Protein AF-A0A2V9F865-F1 (afdb_monomer_lite)

Foldseek 3Di:
DDDDPPVVVVVVVVVVVVVVVVVVVVVVPDDPVVLLVVLLVVLQQVLLCCLQQLVLVLLPQQCCCCPVVVDQSLCSSVVSCVVNCCCVVPNVVVVCVVVVNDDPSSVVSSPVSNVNNNVVNNVVNVVDHSVVSVVVNVVVVVVVVVVVVVVVVVVVVVVVVVVVVVVD

Radius of gyration: 21.13 Å; chains: 1; bounding box: 68×48×45 Å

Structure (mmCIF, N/CA/C/O backbone):
data_AF-A0A2V9F865-F1
#
_entry.id   AF-A0A2V9F865-F1
#
loop_
_atom_site.group_PDB
_atom_site.id
_atom_site.type_symbol
_atom_site.label_atom_id
_atom_site.label_alt_id
_atom_site.label_comp_id
_atom_site.label_asym_id
_atom_site.label_entity_id
_atom_site.label_seq_id
_atom_site.pdbx_PDB_ins_code
_atom_site.Cartn_x
_atom_site.Cartn_y
_atom_site.Cartn_z
_atom_site.occupancy
_atom_site.B_iso_or_equiv
_atom_site.auth_seq_id
_atom_site.auth_comp_id
_atom_site.auth_asym_id
_atom_site.auth_atom_id
_atom_site.pdbx_PDB_model_num
ATOM 1 N N . MET A 1 1 ? -54.339 -7.532 3.077 1.00 45.28 1 MET A N 1
ATOM 2 C CA . MET A 1 1 ? -53.171 -7.985 2.286 1.00 45.28 1 MET A CA 1
ATOM 3 C C . MET A 1 1 ? -51.917 -7.226 2.731 1.00 45.28 1 MET A C 1
ATOM 5 O O . MET A 1 1 ? -51.532 -6.266 2.076 1.00 45.28 1 MET A O 1
ATOM 9 N N . ARG A 1 2 ? -51.322 -7.571 3.885 1.00 47.81 2 ARG A N 1
ATOM 10 C CA . ARG A 1 2 ? -50.071 -6.951 4.375 1.00 47.81 2 ARG A CA 1
ATOM 11 C C . ARG A 1 2 ? -49.399 -7.854 5.418 1.00 47.81 2 ARG A C 1
ATOM 13 O O . ARG A 1 2 ? -49.564 -7.614 6.604 1.00 47.81 2 ARG A O 1
ATOM 20 N N . ALA A 1 3 ? -48.726 -8.922 4.984 1.00 49.75 3 ALA A N 1
ATOM 21 C CA . ALA A 1 3 ? -47.996 -9.818 5.894 1.00 49.75 3 ALA A CA 1
ATOM 22 C C . ALA A 1 3 ? -46.897 -10.666 5.205 1.00 49.75 3 ALA A C 1
ATOM 24 O O . ALA A 1 3 ? -46.710 -11.818 5.570 1.00 49.75 3 ALA A O 1
ATOM 25 N N . GLU A 1 4 ? -46.172 -10.137 4.211 1.00 51.22 4 GLU A N 1
ATOM 26 C CA . GLU A 1 4 ? -45.074 -10.889 3.551 1.00 51.22 4 GLU A CA 1
ATOM 27 C C . GLU A 1 4 ? -43.713 -10.162 3.548 1.00 51.22 4 GLU A C 1
ATOM 29 O O . GLU A 1 4 ? -42.724 -10.703 3.069 1.00 51.22 4 GLU A O 1
ATOM 34 N N . GLY A 1 5 ? -43.619 -8.955 4.122 1.00 48.59 5 GLY A N 1
ATOM 35 C CA . GLY A 1 5 ? -42.371 -8.171 4.151 1.00 48.59 5 GLY A CA 1
ATOM 36 C C . GLY A 1 5 ? -41.481 -8.360 5.388 1.00 48.59 5 GLY A C 1
ATOM 37 O O . GLY A 1 5 ? -40.355 -7.877 5.390 1.00 48.59 5 GLY A O 1
ATOM 38 N N . ASP A 1 6 ? -41.968 -9.036 6.434 1.00 52.72 6 ASP A N 1
ATOM 39 C CA . ASP A 1 6 ? -41.365 -9.003 7.784 1.00 52.72 6 ASP A CA 1
ATOM 40 C C . ASP A 1 6 ? -40.441 -10.205 8.087 1.00 52.72 6 ASP A C 1
ATOM 42 O O . ASP A 1 6 ? -39.510 -10.139 8.885 1.00 52.72 6 ASP A O 1
ATOM 46 N N . ILE A 1 7 ? -40.618 -11.320 7.373 1.00 55.25 7 ILE A N 1
ATOM 47 C CA . ILE A 1 7 ? -39.865 -12.568 7.605 1.00 55.25 7 ILE A CA 1
ATOM 48 C C . ILE A 1 7 ? -38.426 -12.552 7.057 1.00 55.25 7 ILE A C 1
ATOM 50 O O . ILE A 1 7 ? -37.587 -13.338 7.501 1.00 55.25 7 ILE A O 1
ATOM 54 N N . ALA A 1 8 ? -38.114 -11.653 6.118 1.00 54.84 8 ALA A N 1
ATOM 55 C CA . ALA A 1 8 ? -36.779 -11.535 5.523 1.00 54.84 8 ALA A CA 1
ATOM 56 C C . ALA A 1 8 ? -35.817 -10.655 6.350 1.00 54.84 8 ALA A C 1
ATOM 58 O O . ALA A 1 8 ? -34.601 -10.849 6.275 1.00 54.84 8 ALA A O 1
ATOM 59 N N . GLY A 1 9 ? -36.346 -9.726 7.159 1.00 52.22 9 GLY A N 1
ATOM 60 C CA . GLY A 1 9 ? -35.553 -8.837 8.018 1.00 52.22 9 GLY A CA 1
ATOM 61 C C . GLY A 1 9 ? -34.871 -9.595 9.158 1.00 52.22 9 GLY A C 1
ATOM 62 O O . GLY A 1 9 ? -33.642 -9.611 9.253 1.00 52.22 9 GLY A O 1
ATOM 63 N N . GLY A 1 10 ? -35.652 -10.358 9.928 1.00 55.41 10 GLY A N 1
ATOM 64 C CA . GLY A 1 10 ? -35.154 -11.043 11.125 1.00 55.41 10 GLY A CA 1
ATOM 65 C C . GLY A 1 10 ? -34.138 -12.163 10.862 1.00 55.41 10 GLY A C 1
ATOM 66 O O . GLY A 1 10 ? -33.304 -12.461 11.712 1.00 55.41 10 GLY A O 1
ATOM 67 N N . ALA A 1 11 ? -34.148 -12.800 9.686 1.00 57.28 11 ALA A N 1
ATOM 68 C CA . ALA A 1 11 ? -33.151 -13.823 9.345 1.00 57.28 11 ALA A CA 1
ATOM 69 C C . ALA A 1 11 ? -31.771 -13.222 9.020 1.00 57.28 11 ALA A C 1
ATOM 71 O O . ALA A 1 11 ? -30.741 -13.848 9.284 1.00 57.28 11 ALA A O 1
ATOM 72 N N . ARG A 1 12 ? -31.752 -12.008 8.459 1.00 57.59 12 ARG A N 1
ATOM 73 C CA . ARG A 1 12 ? -30.530 -11.258 8.159 1.00 57.59 12 ARG A CA 1
ATOM 74 C C . ARG A 1 12 ? -29.941 -10.654 9.433 1.00 57.59 12 ARG A C 1
ATOM 76 O O . ARG A 1 12 ? -28.735 -10.752 9.632 1.00 57.59 12 ARG A O 1
ATOM 83 N N . GLU A 1 13 ? -30.796 -10.137 10.311 1.00 57.03 13 GLU A N 1
ATOM 84 C CA . GLU A 1 13 ? -30.415 -9.590 11.619 1.00 57.03 13 GLU A CA 1
ATOM 85 C C . GLU A 1 13 ? -29.822 -10.668 12.534 1.00 57.03 13 GLU A C 1
ATOM 87 O O . GLU A 1 13 ? -28.702 -10.502 13.009 1.00 57.03 13 GLU A O 1
ATOM 92 N N . ARG A 1 14 ? -30.462 -11.841 12.656 1.00 58.03 14 ARG A N 1
ATOM 93 C CA . ARG A 1 14 ? -29.928 -12.961 13.459 1.00 58.03 14 ARG A CA 1
ATOM 94 C C . ARG A 1 14 ? -28.580 -13.493 12.968 1.00 58.03 14 ARG A C 1
ATOM 96 O O . ARG A 1 14 ? -27.764 -13.944 13.767 1.00 58.03 14 ARG A O 1
ATOM 103 N N . LYS A 1 15 ? -28.330 -13.476 11.651 1.00 52.56 15 LYS A N 1
ATOM 104 C CA . LYS A 1 15 ? -27.023 -13.869 11.099 1.00 52.56 15 LYS A CA 1
ATOM 105 C C . LYS A 1 15 ? -25.943 -12.861 11.486 1.00 52.56 15 LYS A C 1
ATOM 107 O O . LYS A 1 15 ? -24.868 -13.285 11.891 1.00 52.56 15 LYS A O 1
ATOM 112 N N . ILE A 1 16 ? -26.231 -11.563 11.369 1.00 58.75 16 ILE A N 1
ATOM 113 C CA . ILE A 1 16 ? -25.310 -10.480 11.751 1.00 58.75 16 ILE A CA 1
ATOM 114 C C . ILE A 1 16 ? -24.976 -10.576 13.243 1.00 58.75 16 ILE A C 1
ATOM 116 O O . ILE A 1 16 ? -23.805 -10.562 13.604 1.00 58.75 16 ILE A O 1
ATOM 120 N N . GLU A 1 17 ? -25.982 -10.800 14.082 1.00 60.06 17 GLU A N 1
ATOM 121 C CA . GLU A 1 17 ? -25.835 -10.946 15.532 1.00 60.06 17 GLU A CA 1
ATOM 122 C C . GLU A 1 17 ? -24.968 -12.161 15.916 1.00 60.06 17 GLU A C 1
ATOM 124 O O . GLU A 1 17 ? -24.077 -12.066 16.763 1.00 60.06 17 GLU A O 1
ATOM 129 N N . TRP A 1 18 ? -25.156 -13.299 15.236 1.00 52.44 18 TRP A N 1
ATOM 130 C CA . TRP A 1 18 ? -24.329 -14.496 15.427 1.00 52.44 18 TRP A CA 1
ATOM 131 C C . TRP A 1 18 ? -22.873 -14.295 14.992 1.00 52.44 18 TRP A C 1
ATOM 133 O O . TRP A 1 18 ? -21.961 -14.853 15.600 1.00 52.44 18 TRP A O 1
ATOM 143 N N . PHE A 1 19 ? -22.629 -13.508 13.940 1.00 56.38 19 PHE A N 1
ATOM 144 C CA . PHE A 1 19 ? -21.270 -13.168 13.528 1.00 56.38 19 PHE A CA 1
ATOM 145 C C . PHE A 1 19 ? -20.613 -12.253 14.562 1.00 56.38 19 PHE A C 1
ATOM 147 O O . PHE A 1 19 ? -19.565 -12.615 15.088 1.00 56.38 19 PHE A O 1
ATOM 154 N N . GLU A 1 20 ? -21.241 -11.127 14.899 1.00 58.62 20 GLU A N 1
ATOM 155 C CA . GLU A 1 20 ? -20.748 -10.153 15.885 1.00 58.62 20 GLU A CA 1
ATOM 156 C C . GLU A 1 20 ? -20.364 -10.821 17.216 1.00 58.62 20 GLU A C 1
ATOM 158 O O . GLU A 1 20 ? -19.241 -10.662 17.696 1.00 58.62 20 GLU A O 1
ATOM 163 N N . THR A 1 21 ? -21.253 -11.653 17.765 1.00 59.88 21 THR A N 1
ATOM 164 C CA . THR A 1 21 ? -21.031 -12.361 19.040 1.00 59.88 21 THR A CA 1
ATOM 165 C C . THR A 1 21 ? -19.868 -13.350 18.967 1.00 59.88 21 THR A C 1
ATOM 167 O O . THR A 1 21 ? -18.986 -13.344 19.826 1.00 59.88 21 THR A O 1
ATOM 170 N N . LYS A 1 22 ? -19.794 -14.153 17.901 1.00 54.72 22 LYS A N 1
ATOM 171 C CA . LYS A 1 22 ? -18.743 -15.165 17.737 1.00 54.72 22 LYS A CA 1
ATOM 172 C C . LYS A 1 22 ? -17.376 -14.562 17.401 1.00 54.72 22 LYS A C 1
ATOM 174 O O . LYS A 1 22 ? -16.346 -15.160 17.724 1.00 54.72 22 LYS A O 1
ATOM 179 N N . TYR A 1 23 ? -17.351 -13.397 16.7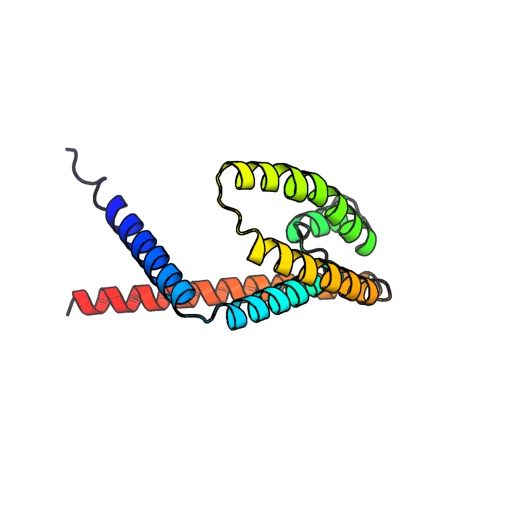48 1.00 55.66 23 TYR A N 1
ATOM 180 C CA . TYR A 1 23 ? -16.135 -12.607 16.570 1.00 55.66 23 TYR A CA 1
ATOM 181 C C . TYR A 1 23 ? -15.688 -12.046 17.921 1.00 55.66 23 TYR A C 1
ATOM 183 O O . TYR A 1 23 ? -14.563 -12.332 18.329 1.00 55.66 23 TYR A O 1
ATOM 191 N N . ALA A 1 24 ? -16.562 -11.343 18.646 1.00 55.12 24 ALA A N 1
ATOM 192 C CA . ALA A 1 24 ? -16.256 -10.732 19.941 1.00 55.12 24 ALA A CA 1
ATOM 193 C C . ALA A 1 24 ? -15.705 -11.737 20.972 1.00 55.12 24 ALA A C 1
ATOM 195 O O . ALA A 1 24 ? -14.704 -11.453 21.630 1.00 55.12 24 ALA A O 1
ATOM 196 N N . GLU A 1 25 ? -16.272 -12.946 21.051 1.00 57.44 25 GLU A N 1
ATOM 197 C CA . GLU A 1 25 ? -15.772 -14.015 21.932 1.00 57.44 25 GLU A CA 1
ATOM 198 C C . GLU A 1 25 ? -14.353 -14.477 21.561 1.00 57.44 25 GLU A C 1
ATOM 200 O O . GLU A 1 25 ? -13.510 -14.688 22.433 1.00 57.44 25 GLU A O 1
ATOM 205 N N . ARG A 1 26 ? -14.043 -14.579 20.264 1.00 57.59 26 ARG A N 1
ATOM 206 C CA . ARG A 1 26 ? -12.700 -14.929 19.769 1.00 57.59 26 ARG A CA 1
ATOM 207 C C . ARG A 1 26 ? -11.678 -13.826 20.037 1.00 57.59 26 ARG A C 1
ATOM 209 O O . ARG A 1 26 ? -10.515 -14.144 20.285 1.00 57.59 26 ARG A O 1
ATOM 216 N N . TYR A 1 27 ? -12.102 -12.558 20.010 1.00 54.44 27 TYR A N 1
ATOM 217 C CA . TYR A 1 27 ? -11.246 -11.435 20.395 1.00 54.44 27 TYR A CA 1
ATOM 218 C C . TYR A 1 27 ? -10.982 -11.413 21.909 1.00 54.44 27 TYR A C 1
ATOM 220 O O . TYR A 1 27 ? -9.860 -11.142 22.325 1.00 54.44 27 TYR A O 1
ATOM 228 N N . ALA A 1 28 ? -11.977 -11.773 22.724 1.00 53.97 28 ALA A N 1
ATOM 229 C CA . ALA A 1 28 ? -11.858 -11.831 24.181 1.00 53.97 28 ALA A CA 1
ATOM 230 C C . ALA A 1 28 ? -10.990 -13.000 24.692 1.00 53.97 28 ALA A C 1
ATOM 232 O O . ALA A 1 28 ? -10.446 -12.930 25.793 1.00 53.97 28 ALA A O 1
ATOM 233 N N . GLN A 1 29 ? -10.851 -14.075 23.908 1.00 57.03 29 GLN A N 1
ATOM 234 C CA . GLN A 1 29 ? -10.146 -15.296 24.315 1.00 57.03 29 GLN A CA 1
ATOM 235 C C . GLN A 1 29 ? -8.656 -15.330 23.913 1.00 57.03 29 GLN A C 1
ATOM 237 O O . GLN A 1 29 ? -7.918 -16.216 24.348 1.00 57.03 29 GLN A O 1
ATOM 242 N N . ALA A 1 30 ? -8.186 -14.384 23.093 1.00 56.09 30 ALA A N 1
ATOM 243 C CA . ALA A 1 30 ? -6.777 -14.274 22.723 1.00 56.09 30 ALA A CA 1
ATOM 244 C C . ALA A 1 30 ? -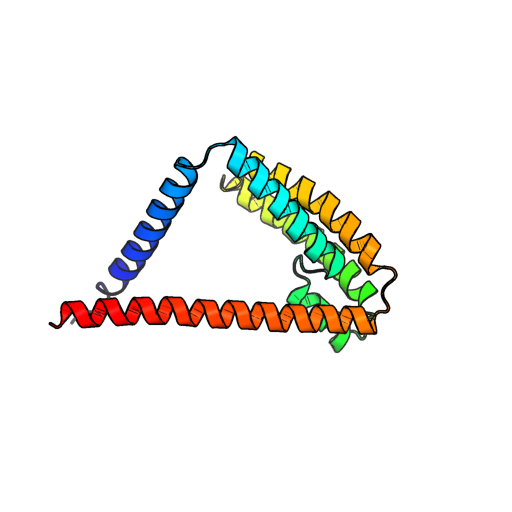6.009 -13.439 23.756 1.00 56.09 30 ALA A C 1
ATOM 246 O O . ALA A 1 30 ? -6.455 -12.370 24.166 1.00 56.09 30 ALA A O 1
ATOM 247 N N . SER A 1 31 ? -4.822 -13.897 24.167 1.00 54.56 31 SER A N 1
ATOM 248 C CA . SER A 1 31 ? -3.999 -13.106 25.082 1.00 54.56 31 SER A CA 1
ATOM 249 C C . SER A 1 31 ? -3.604 -11.769 24.420 1.00 54.56 31 SER A C 1
ATOM 251 O O . SER A 1 31 ? -3.256 -11.761 23.230 1.00 54.56 31 SER A O 1
ATOM 253 N N . PRO A 1 32 ? -3.619 -10.638 25.154 1.00 64.38 32 PRO A N 1
ATOM 254 C CA . PRO A 1 32 ? -3.354 -9.313 24.583 1.00 64.38 32 PRO A CA 1
ATOM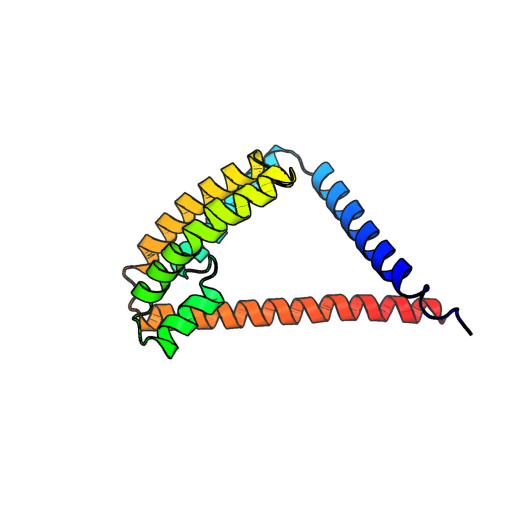 255 C C . PRO A 1 32 ? -1.988 -9.233 23.876 1.00 64.38 32 PRO A C 1
ATOM 257 O O . PRO A 1 32 ? -1.836 -8.529 22.878 1.00 64.38 32 PRO A O 1
ATOM 260 N N . VAL A 1 33 ? -1.003 -10.023 24.316 1.00 69.31 33 VAL A N 1
ATOM 261 C CA . VAL A 1 33 ? 0.324 -10.126 23.685 1.00 69.31 33 VAL A CA 1
ATOM 262 C C . VAL A 1 33 ? 0.313 -10.883 22.352 1.00 69.31 33 VAL A C 1
ATOM 264 O O . VAL A 1 33 ? 0.970 -10.446 21.409 1.00 69.31 33 VAL A O 1
ATOM 267 N N . THR A 1 34 ? -0.453 -11.971 22.216 1.00 74.00 34 THR A N 1
ATOM 268 C CA . THR A 1 34 ? -0.547 -12.708 20.940 1.00 74.00 34 THR A CA 1
ATOM 269 C C . THR A 1 34 ? -1.202 -11.855 19.854 1.00 74.00 34 THR A C 1
ATOM 271 O O . THR A 1 34 ? -0.726 -11.828 18.721 1.00 74.00 34 THR A O 1
ATOM 274 N N . MET A 1 35 ? -2.251 -11.105 20.199 1.00 72.50 35 MET A N 1
ATOM 275 C CA . MET A 1 35 ? -2.910 -10.190 19.261 1.00 72.50 35 MET A CA 1
ATOM 276 C C . MET A 1 35 ? -1.990 -9.071 18.791 1.00 72.50 35 MET A C 1
ATOM 278 O O . MET A 1 35 ? -1.917 -8.799 17.597 1.00 72.50 35 MET A O 1
ATOM 282 N N . THR A 1 36 ? -1.247 -8.473 19.721 1.00 77.81 36 THR A N 1
ATOM 283 C CA . THR A 1 36 ? -0.276 -7.411 19.435 1.00 77.81 36 THR A CA 1
ATOM 284 C C . THR A 1 36 ? 0.750 -7.871 18.392 1.00 77.81 36 THR A C 1
ATOM 286 O O . THR A 1 36 ? 0.978 -7.185 17.395 1.00 77.81 36 THR A O 1
ATOM 289 N N . PHE A 1 37 ? 1.310 -9.075 18.565 1.00 81.50 37 PHE A N 1
ATOM 290 C CA . PHE A 1 37 ? 2.251 -9.663 17.607 1.00 81.50 37 PHE A CA 1
ATOM 291 C C . PHE A 1 37 ? 1.621 -9.947 16.239 1.00 81.50 37 PHE A C 1
ATOM 293 O O . PHE A 1 37 ? 2.236 -9.659 15.213 1.00 81.50 37 PHE A O 1
ATOM 300 N N . ILE A 1 38 ? 0.398 -10.484 16.204 1.00 81.50 38 ILE A N 1
ATOM 301 C CA . ILE A 1 38 ? -0.308 -10.775 14.947 1.00 81.50 38 ILE A CA 1
ATOM 302 C C . ILE A 1 38 ? -0.600 -9.485 14.179 1.00 81.50 38 ILE A C 1
ATOM 304 O O . ILE A 1 38 ? -0.343 -9.430 12.981 1.00 81.50 38 ILE A O 1
ATOM 308 N N . ILE A 1 39 ? -1.095 -8.445 14.853 1.00 81.62 39 ILE A N 1
ATOM 309 C CA . ILE A 1 39 ? -1.420 -7.151 14.235 1.00 81.62 39 ILE A CA 1
ATOM 310 C C . ILE A 1 39 ? -0.159 -6.495 13.672 1.00 81.62 39 ILE A C 1
ATOM 312 O O . ILE A 1 39 ? -0.182 -5.971 12.561 1.00 81.62 39 ILE A O 1
ATOM 316 N N . LEU A 1 40 ? 0.957 -6.570 14.398 1.00 83.00 40 LEU A N 1
ATOM 317 C CA . LEU A 1 40 ? 2.229 -6.017 13.948 1.00 83.00 40 LEU A CA 1
ATOM 318 C C . LEU A 1 40 ? 2.791 -6.767 12.732 1.00 83.00 40 LEU A C 1
ATOM 320 O O . LEU A 1 40 ? 3.186 -6.134 11.754 1.00 83.00 40 LEU A O 1
ATOM 324 N N . LEU A 1 41 ? 2.788 -8.104 12.755 1.00 82.88 41 LEU A N 1
ATOM 325 C CA . LEU A 1 41 ? 3.222 -8.919 11.614 1.00 82.88 41 LEU A CA 1
ATOM 326 C C . LEU A 1 41 ? 2.313 -8.735 10.397 1.00 82.88 41 LEU A C 1
ATOM 328 O O . LEU A 1 41 ? 2.796 -8.676 9.267 1.00 82.88 41 LEU A O 1
ATOM 332 N N . LEU A 1 42 ? 1.006 -8.612 10.623 1.00 84.25 42 LEU A N 1
ATOM 333 C CA . LEU A 1 42 ? 0.035 -8.334 9.575 1.00 84.25 42 LEU A CA 1
ATOM 334 C C . LEU A 1 42 ? 0.276 -6.948 8.973 1.00 84.25 42 LEU A C 1
ATOM 336 O O . LEU A 1 42 ? 0.373 -6.838 7.756 1.00 84.25 42 LEU A O 1
ATOM 340 N N . GLY A 1 43 ? 0.453 -5.918 9.805 1.00 78.81 43 GLY A N 1
ATOM 341 C CA . GLY A 1 43 ? 0.802 -4.568 9.365 1.00 78.81 43 GLY A CA 1
ATOM 342 C C . GLY A 1 43 ? 2.090 -4.551 8.550 1.00 78.81 43 GLY A C 1
ATOM 343 O O . GLY A 1 43 ? 2.120 -3.960 7.476 1.00 78.81 43 GLY A O 1
ATOM 344 N N . LEU A 1 44 ? 3.123 -5.274 8.991 1.00 83.81 44 LEU A N 1
ATOM 345 C CA . LEU A 1 44 ? 4.374 -5.428 8.249 1.00 83.81 44 LEU A CA 1
ATOM 346 C C . LEU A 1 44 ? 4.155 -6.086 6.882 1.00 83.81 44 LEU A C 1
ATOM 348 O O . LEU A 1 44 ? 4.556 -5.528 5.863 1.00 83.81 44 LEU A O 1
ATOM 352 N N . GLY A 1 45 ? 3.501 -7.249 6.839 1.00 81.06 45 GLY A N 1
ATOM 353 C CA . GLY A 1 45 ? 3.265 -7.984 5.595 1.00 81.06 45 GLY A CA 1
ATOM 354 C C . GLY A 1 45 ? 2.394 -7.205 4.611 1.00 81.06 45 GLY A C 1
ATOM 355 O O . GLY A 1 45 ? 2.732 -7.090 3.432 1.00 81.06 45 GLY A O 1
ATOM 356 N N . VAL A 1 46 ? 1.308 -6.606 5.103 1.00 81.06 46 VAL A N 1
ATOM 357 C CA . VAL A 1 46 ? 0.433 -5.732 4.312 1.00 81.06 46 VAL A CA 1
ATOM 358 C C . VAL A 1 46 ? 1.196 -4.498 3.846 1.00 81.06 46 VAL A C 1
ATOM 360 O O . VAL A 1 46 ? 1.082 -4.135 2.682 1.00 81.06 46 VAL A O 1
ATOM 363 N N . GLY A 1 47 ? 2.024 -3.894 4.699 1.00 77.06 47 GLY A N 1
ATOM 364 C CA . GLY A 1 47 ? 2.901 -2.784 4.343 1.00 77.06 47 GLY A CA 1
ATOM 365 C C . GLY A 1 47 ? 3.825 -3.132 3.191 1.00 77.06 47 GLY A C 1
ATOM 366 O O . GLY A 1 47 ? 3.828 -2.417 2.195 1.00 77.06 47 GLY A O 1
ATOM 367 N N . VAL A 1 48 ? 4.547 -4.253 3.277 1.00 82.50 48 VAL A N 1
ATOM 368 C CA . VAL A 1 48 ? 5.436 -4.720 2.200 1.00 82.50 48 VAL A CA 1
ATOM 369 C C . VAL A 1 48 ? 4.670 -4.874 0.895 1.00 82.50 48 VAL A C 1
ATOM 371 O O . VAL A 1 48 ? 5.109 -4.359 -0.129 1.00 82.50 48 VAL A O 1
ATOM 374 N N . LEU A 1 49 ? 3.502 -5.518 0.928 1.00 80.25 49 LEU A N 1
ATOM 375 C CA . LEU A 1 49 ? 2.666 -5.681 -0.260 1.00 80.25 49 LEU A CA 1
ATOM 376 C C . LEU A 1 49 ? 2.175 -4.335 -0.803 1.00 80.25 49 LEU A C 1
ATOM 378 O O . LEU A 1 49 ? 2.225 -4.110 -2.007 1.00 80.25 49 LEU A O 1
ATOM 382 N N . VAL A 1 50 ? 1.739 -3.416 0.058 1.00 79.81 50 VAL A N 1
ATOM 383 C CA . VAL A 1 50 ? 1.268 -2.085 -0.345 1.00 79.81 50 VAL A CA 1
ATOM 384 C C . VAL A 1 50 ? 2.403 -1.234 -0.912 1.00 79.81 50 VAL A C 1
ATOM 386 O O . VAL A 1 50 ? 2.175 -0.547 -1.901 1.00 79.81 50 VAL A O 1
ATOM 389 N N . GLY A 1 51 ? 3.612 -1.297 -0.354 1.00 75.69 51 GLY A N 1
ATOM 390 C CA . GLY A 1 51 ? 4.784 -0.587 -0.873 1.00 75.69 51 GLY A CA 1
ATOM 391 C C . GLY A 1 51 ? 5.327 -1.184 -2.171 1.00 75.69 51 GLY A C 1
ATOM 392 O O . GLY A 1 51 ? 5.735 -0.442 -3.056 1.00 75.69 51 GLY A O 1
ATOM 393 N N . LEU A 1 52 ? 5.285 -2.513 -2.309 1.00 76.81 52 LEU A N 1
ATOM 394 C CA . LEU A 1 52 ? 5.724 -3.223 -3.513 1.00 76.81 52 LEU A CA 1
ATOM 395 C C . LEU A 1 52 ? 4.739 -3.057 -4.680 1.00 76.81 52 LEU A C 1
ATOM 397 O O . LEU A 1 52 ? 5.143 -2.979 -5.836 1.00 76.81 52 LEU A O 1
ATOM 401 N N . LEU A 1 53 ? 3.437 -3.042 -4.385 1.00 77.38 53 LEU A N 1
ATOM 402 C CA . LEU A 1 53 ? 2.376 -3.139 -5.392 1.00 77.38 53 LEU A CA 1
ATOM 403 C C . LEU A 1 53 ? 1.514 -1.869 -5.517 1.00 77.38 53 LEU A C 1
ATOM 405 O O . LEU A 1 53 ? 0.781 -1.741 -6.496 1.00 77.38 53 LEU A O 1
ATOM 409 N N . GLY A 1 54 ? 1.579 -0.929 -4.569 1.00 69.12 54 GLY A N 1
ATOM 410 C CA . GLY A 1 54 ? 0.783 0.311 -4.562 1.00 69.12 54 GLY A CA 1
ATOM 411 C C . GLY A 1 54 ? -0.684 0.129 -4.136 1.00 69.12 54 GLY A C 1
ATOM 412 O O . GLY A 1 54 ? -1.560 0.877 -4.561 1.00 69.12 54 GLY A O 1
ATOM 413 N N . ILE A 1 55 ? -0.997 -0.886 -3.323 1.00 68.62 55 ILE A N 1
ATOM 414 C CA . ILE A 1 55 ? -2.374 -1.388 -3.100 1.00 68.62 55 ILE A CA 1
ATOM 415 C C . ILE A 1 55 ? -3.266 -0.504 -2.205 1.00 68.62 55 ILE A C 1
ATOM 417 O O . ILE A 1 55 ? -4.453 -0.791 -2.099 1.00 68.62 55 ILE A O 1
ATOM 421 N N . GLY A 1 56 ? -2.786 0.608 -1.634 1.00 61.28 56 GLY A N 1
ATOM 422 C CA . GLY A 1 56 ? -3.525 1.472 -0.679 1.00 61.28 56 GLY A CA 1
ATOM 423 C C . GLY A 1 56 ? -4.818 2.162 -1.181 1.00 61.28 56 GLY A C 1
ATOM 424 O O . GLY A 1 56 ? -5.270 3.128 -0.580 1.00 61.28 56 GLY A O 1
ATOM 425 N N . GLY A 1 57 ? -5.391 1.688 -2.289 1.00 58.47 57 GLY A N 1
ATOM 426 C CA . GLY A 1 57 ? -6.479 2.223 -3.115 1.00 58.47 57 GLY A CA 1
ATOM 427 C C . GLY A 1 57 ? -6.109 2.190 -4.609 1.00 58.47 57 GLY A C 1
ATOM 428 O O . GLY A 1 57 ? -6.958 2.352 -5.485 1.00 58.47 57 GLY A O 1
ATOM 429 N N . GLY A 1 58 ? -4.838 1.900 -4.913 1.00 67.06 58 GLY A N 1
ATOM 430 C CA . GLY A 1 58 ? -4.294 1.798 -6.263 1.00 67.06 58 GLY A CA 1
ATOM 431 C C . GLY A 1 58 ? -4.748 0.575 -7.060 1.00 67.06 58 GLY A C 1
ATOM 432 O O . GLY A 1 58 ? -4.520 0.540 -8.260 1.00 67.06 58 GLY A O 1
ATOM 433 N N . VAL A 1 59 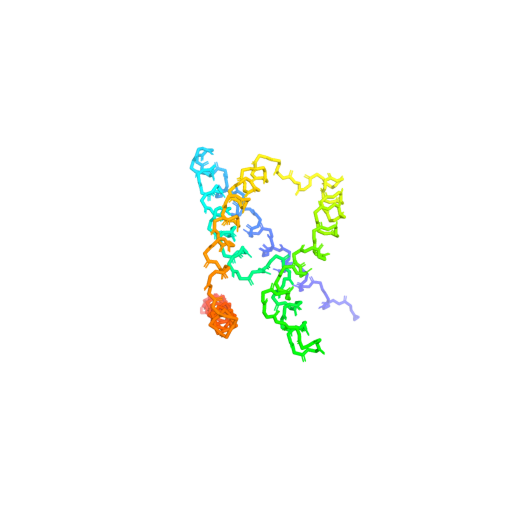? -5.446 -0.399 -6.462 1.00 72.88 59 VAL A N 1
ATOM 434 C CA . VAL A 1 59 ? -5.991 -1.560 -7.202 1.00 72.88 59 VAL A CA 1
ATOM 435 C C . VAL A 1 59 ? -6.837 -1.129 -8.402 1.00 72.88 59 VAL A C 1
ATOM 437 O O . VAL A 1 59 ? -6.783 -1.765 -9.448 1.00 72.88 59 VAL A O 1
ATOM 440 N N . VAL A 1 60 ? -7.568 -0.021 -8.263 1.00 78.00 60 VAL A N 1
ATOM 441 C CA . VAL A 1 60 ? -8.346 0.584 -9.353 1.00 78.00 60 VAL A CA 1
ATOM 442 C C . VAL A 1 60 ? -7.589 1.755 -9.985 1.00 78.00 60 VAL A C 1
ATOM 444 O O . VAL A 1 60 ? -7.554 1.878 -11.209 1.00 78.00 60 VAL A O 1
ATOM 447 N N . LEU A 1 61 ? -6.946 2.596 -9.166 1.00 81.50 61 LEU A N 1
ATOM 448 C CA . LEU A 1 61 ? -6.293 3.821 -9.634 1.00 81.50 61 LEU A CA 1
ATOM 449 C C . LEU A 1 61 ? -5.059 3.558 -10.514 1.00 81.50 61 LEU A C 1
ATOM 451 O O . LEU A 1 61 ? -4.854 4.261 -11.496 1.00 81.50 61 LEU A O 1
ATOM 455 N N . VAL A 1 62 ? -4.247 2.551 -10.181 1.00 83.75 62 VAL A N 1
ATOM 456 C CA . VAL A 1 62 ? -3.005 2.227 -10.901 1.00 83.75 62 VAL A CA 1
ATOM 457 C C . VAL A 1 62 ? -3.311 1.693 -12.301 1.00 83.75 62 VAL A C 1
ATOM 459 O O . VAL A 1 62 ? -2.787 2.277 -13.247 1.00 83.75 62 VAL A O 1
ATOM 462 N N . PRO A 1 63 ? -4.196 0.689 -12.505 1.00 79.25 63 PRO A N 1
ATOM 463 C CA . PRO A 1 63 ? -4.628 0.322 -13.852 1.00 79.25 63 PRO A CA 1
ATOM 464 C C . PRO A 1 63 ? -5.213 1.503 -14.619 1.00 79.25 63 PRO A C 1
ATOM 466 O O . PRO A 1 63 ? -4.875 1.693 -15.781 1.00 79.25 63 PRO A O 1
ATOM 469 N N . ALA A 1 64 ? -6.056 2.319 -13.978 1.00 84.19 64 ALA A N 1
ATOM 470 C CA . ALA A 1 64 ? -6.642 3.482 -14.631 1.00 84.19 64 ALA A CA 1
ATOM 471 C C . ALA A 1 64 ? -5.556 4.456 -15.114 1.00 84.19 64 ALA A C 1
ATOM 473 O O . ALA A 1 64 ? -5.594 4.887 -16.258 1.00 84.19 64 ALA A O 1
ATOM 474 N N . MET A 1 65 ? -4.542 4.755 -14.304 1.00 83.69 65 MET A N 1
ATOM 475 C CA . MET A 1 65 ? -3.445 5.639 -14.707 1.00 83.69 65 MET A CA 1
ATOM 476 C C . MET A 1 65 ? -2.538 5.035 -15.781 1.00 83.69 65 MET A C 1
ATOM 478 O O . MET A 1 65 ? -2.128 5.732 -16.707 1.00 83.69 65 MET A O 1
ATOM 482 N N . VAL A 1 66 ? -2.257 3.739 -15.705 1.00 83.81 66 VAL A N 1
ATOM 483 C CA . VAL A 1 66 ? -1.415 3.068 -16.701 1.00 83.81 66 VAL A CA 1
ATOM 484 C C . VAL A 1 66 ? -2.137 2.954 -18.045 1.00 83.81 66 VAL A C 1
ATOM 486 O O . VAL A 1 66 ? -1.547 3.248 -19.078 1.00 83.81 66 VAL A O 1
ATOM 489 N N . TYR A 1 67 ? -3.418 2.578 -18.052 1.00 81.19 67 TYR A N 1
ATOM 490 C CA . TYR A 1 67 ? -4.165 2.340 -19.292 1.00 81.19 67 TYR A CA 1
ATOM 491 C C . TYR A 1 67 ? -4.851 3.586 -19.858 1.00 81.19 67 TYR A C 1
ATOM 493 O O . TYR A 1 67 ? -4.910 3.733 -21.073 1.00 81.19 67 TYR A O 1
ATOM 501 N N . LEU A 1 68 ? -5.377 4.482 -19.016 1.00 83.25 68 LEU A N 1
ATOM 502 C CA . LEU A 1 68 ? -6.061 5.695 -19.484 1.00 83.25 68 LEU A CA 1
ATOM 503 C C . LEU A 1 68 ? -5.089 6.867 -19.645 1.00 83.25 68 LEU A C 1
ATOM 505 O O . LEU A 1 68 ? -5.208 7.627 -20.602 1.00 83.25 68 LEU A O 1
ATOM 509 N N . LEU A 1 69 ? -4.126 7.021 -18.727 1.00 82.69 69 LEU A N 1
ATOM 510 C CA . LEU A 1 69 ? -3.176 8.141 -18.736 1.00 82.69 69 LEU A CA 1
ATOM 511 C C . LEU A 1 69 ? -1.808 7.766 -19.339 1.00 82.69 69 LEU A C 1
ATOM 513 O O . LEU A 1 69 ? -0.942 8.633 -19.429 1.00 82.69 69 LEU A O 1
ATOM 517 N N . HIS A 1 70 ? -1.611 6.513 -19.775 1.00 81.88 70 HIS A N 1
ATOM 518 C CA . HIS A 1 70 ? -0.353 6.009 -20.355 1.00 81.88 70 HIS A CA 1
ATOM 519 C C . HIS A 1 70 ? 0.881 6.272 -19.471 1.00 81.88 70 HIS A C 1
ATOM 521 O O . HIS A 1 70 ? 1.990 6.478 -19.964 1.00 81.88 70 HIS A O 1
ATOM 527 N N . MET A 1 71 ? 0.686 6.288 -18.150 1.00 78.25 71 MET A N 1
ATOM 528 C CA . MET A 1 71 ? 1.764 6.500 -17.187 1.00 78.25 71 MET A CA 1
ATOM 529 C C . MET A 1 71 ? 2.603 5.233 -17.012 1.00 78.25 71 MET A C 1
ATOM 531 O O . MET A 1 71 ? 2.084 4.117 -17.059 1.00 78.25 71 MET A O 1
ATOM 535 N N . ASP A 1 72 ? 3.895 5.410 -16.731 1.00 84.38 72 ASP A N 1
ATOM 536 C CA . ASP A 1 72 ? 4.741 4.307 -16.279 1.00 84.38 72 ASP A CA 1
ATOM 537 C C . ASP A 1 72 ? 4.216 3.719 -14.956 1.00 84.38 72 ASP A C 1
ATOM 539 O O . ASP A 1 72 ? 3.713 4.447 -14.094 1.00 84.38 72 ASP A O 1
ATOM 543 N N . GLN A 1 73 ? 4.361 2.402 -14.785 1.00 80.25 73 GLN A N 1
ATOM 544 C CA . GLN A 1 73 ? 3.868 1.660 -13.620 1.00 80.25 73 GLN A CA 1
ATOM 545 C C . GLN A 1 73 ? 4.367 2.251 -12.291 1.00 80.25 73 GLN A C 1
ATOM 547 O O . GLN A 1 73 ? 3.579 2.386 -11.353 1.00 80.25 73 GLN A O 1
ATOM 552 N N . HIS A 1 74 ? 5.644 2.639 -12.205 1.00 82.00 74 HIS A N 1
ATOM 553 C CA . HIS A 1 74 ? 6.210 3.212 -10.980 1.00 82.00 74 HIS A CA 1
ATOM 554 C C . HIS A 1 74 ? 5.595 4.574 -10.668 1.00 82.00 74 HIS A C 1
ATOM 556 O O . HIS A 1 74 ? 5.249 4.871 -9.521 1.00 82.00 74 HIS A O 1
ATOM 562 N N . LEU A 1 75 ? 5.417 5.395 -11.705 1.00 84.00 75 LEU A N 1
ATOM 563 C CA . LEU A 1 75 ? 4.846 6.728 -11.570 1.00 84.00 75 LEU A CA 1
ATOM 564 C C . LEU A 1 75 ? 3.366 6.657 -11.177 1.00 84.00 75 LEU A C 1
ATOM 566 O O . LEU A 1 75 ? 2.925 7.408 -10.307 1.00 84.00 75 LEU A O 1
ATOM 570 N N . ALA A 1 76 ? 2.609 5.731 -11.769 1.00 84.25 76 ALA A N 1
ATOM 571 C CA . ALA A 1 76 ? 1.214 5.477 -11.427 1.00 84.25 76 ALA A CA 1
ATOM 572 C C . ALA A 1 76 ? 1.059 5.002 -9.972 1.00 84.25 76 ALA A C 1
ATOM 574 O O . ALA A 1 76 ? 0.201 5.507 -9.244 1.00 84.25 76 ALA A O 1
ATOM 575 N N . GLN A 1 77 ? 1.919 4.086 -9.511 1.00 82.56 77 GLN A N 1
ATOM 576 C CA . GLN A 1 77 ? 1.917 3.617 -8.121 1.00 82.56 77 GLN A CA 1
ATOM 577 C C . GLN A 1 77 ? 2.214 4.751 -7.134 1.00 82.56 77 GLN A C 1
ATOM 579 O O . GLN A 1 77 ? 1.409 4.989 -6.230 1.00 82.56 77 GLN A O 1
ATOM 584 N N . GLY A 1 78 ? 3.303 5.500 -7.338 1.00 84.56 78 GLY A N 1
ATOM 585 C CA . GLY A 1 78 ? 3.671 6.627 -6.474 1.00 84.56 78 GLY A CA 1
ATOM 586 C C . GLY A 1 78 ? 2.605 7.727 -6.439 1.00 84.56 78 GLY A C 1
ATOM 587 O O . GLY A 1 78 ? 2.255 8.236 -5.374 1.00 84.56 78 GLY A O 1
ATOM 588 N N . THR A 1 79 ? 2.022 8.042 -7.598 1.00 84.38 79 THR A N 1
ATOM 589 C CA . THR A 1 79 ? 0.978 9.068 -7.717 1.00 84.38 79 THR A CA 1
ATOM 590 C C . THR A 1 79 ? -0.318 8.627 -7.035 1.00 84.38 79 THR A C 1
ATOM 592 O O . THR A 1 79 ? -0.952 9.426 -6.349 1.00 84.38 79 THR A O 1
ATOM 595 N N . SER A 1 80 ? -0.699 7.350 -7.150 1.00 84.12 80 SER A N 1
ATOM 596 C CA . SER A 1 80 ? -1.875 6.822 -6.454 1.00 84.12 80 SER A CA 1
ATOM 597 C C . SER A 1 80 ? -1.734 6.930 -4.932 1.00 84.12 80 SER A C 1
ATOM 599 O O . SER A 1 80 ? -2.657 7.410 -4.275 1.00 84.12 80 SER A O 1
ATOM 601 N N . LEU A 1 81 ? -0.562 6.589 -4.378 1.00 83.88 81 LEU A N 1
ATOM 602 C CA . LEU A 1 81 ? -0.259 6.727 -2.948 1.00 83.88 81 LEU A CA 1
ATOM 603 C C . LEU A 1 81 ? -0.454 8.171 -2.479 1.00 83.88 81 LEU A C 1
ATOM 605 O O . LEU A 1 81 ? -1.106 8.406 -1.463 1.00 83.88 81 LEU A O 1
ATOM 609 N N . PHE A 1 82 ? 0.053 9.136 -3.250 1.00 85.19 82 PHE A N 1
ATOM 610 C CA . PHE A 1 82 ? -0.115 10.553 -2.942 1.00 85.19 82 PHE A CA 1
ATOM 611 C C . PHE A 1 82 ? -1.583 10.997 -2.993 1.00 85.19 82 PHE A C 1
ATOM 613 O O . PHE A 1 82 ? -2.038 11.693 -2.091 1.00 85.19 82 PHE A O 1
ATOM 620 N N . ILE A 1 83 ? -2.344 10.565 -4.003 1.00 85.12 83 ILE A N 1
ATOM 621 C CA . ILE A 1 83 ? -3.770 10.910 -4.149 1.00 85.12 83 ILE A CA 1
ATOM 622 C C . ILE A 1 83 ? -4.608 10.358 -2.991 1.00 85.12 83 ILE A C 1
ATOM 624 O O . ILE A 1 83 ? -5.553 11.007 -2.544 1.00 85.12 83 ILE A O 1
ATOM 628 N N . LEU A 1 84 ? -4.278 9.161 -2.509 1.00 82.75 84 LEU A N 1
ATOM 629 C CA . LEU A 1 84 ? -5.047 8.455 -1.484 1.00 82.75 84 LEU A CA 1
ATOM 630 C C . LEU A 1 84 ? -4.733 8.931 -0.061 1.00 82.75 84 LEU A C 1
ATOM 632 O O . LEU A 1 84 ? -5.593 8.831 0.818 1.00 82.75 84 LEU A O 1
ATOM 636 N N . LEU A 1 85 ? -3.542 9.490 0.168 1.00 84.38 85 LEU A N 1
ATOM 637 C CA . LEU A 1 85 ? -3.087 9.892 1.497 1.00 84.38 85 LEU A CA 1
ATOM 638 C C . LEU A 1 85 ? -3.991 10.966 2.150 1.00 84.38 85 LEU A C 1
ATOM 640 O O . LEU A 1 85 ? -4.420 10.738 3.282 1.00 84.38 85 LEU A O 1
ATOM 644 N N . PRO A 1 86 ? -4.362 12.088 1.495 1.00 82.62 86 PRO A N 1
ATOM 645 C CA . PRO A 1 86 ? -5.240 13.088 2.108 1.00 82.62 86 PRO A CA 1
ATOM 646 C C . PRO A 1 86 ? -6.669 12.595 2.416 1.00 82.62 86 PRO A C 1
ATOM 648 O O . PRO A 1 86 ? -7.107 12.742 3.561 1.00 82.62 86 PRO A O 1
ATOM 651 N N . PRO A 1 87 ? -7.431 12.013 1.464 1.00 80.81 87 PRO A N 1
ATOM 652 C CA . PRO A 1 87 ? -8.828 11.662 1.710 1.00 80.81 87 PRO A CA 1
ATOM 653 C C . PRO A 1 87 ? -8.976 10.505 2.700 1.00 80.81 87 PRO A C 1
ATOM 655 O O . PRO A 1 87 ? -9.872 10.547 3.541 1.00 80.81 87 PRO A O 1
ATOM 658 N N . ILE A 1 88 ? -8.098 9.499 2.647 1.00 80.62 88 ILE A N 1
ATOM 659 C CA . ILE A 1 88 ? -8.173 8.345 3.553 1.00 80.62 88 ILE A CA 1
ATOM 660 C C . ILE A 1 88 ? -7.507 8.674 4.891 1.00 80.62 88 ILE A C 1
ATOM 662 O O . ILE A 1 88 ? -8.109 8.475 5.946 1.00 80.62 88 ILE A O 1
ATOM 666 N N . GLY A 1 89 ? -6.286 9.211 4.852 1.00 77.94 89 GLY A N 1
ATOM 667 C CA . GLY A 1 89 ? -5.484 9.460 6.048 1.00 77.94 89 GLY A CA 1
ATOM 668 C C . GLY A 1 89 ? -6.035 10.573 6.936 1.00 77.94 89 GLY A C 1
ATOM 669 O O . GLY A 1 89 ? -5.984 10.451 8.154 1.00 77.94 89 GLY A O 1
ATOM 670 N N . LEU A 1 90 ? -6.589 11.641 6.353 1.00 78.44 90 LEU A N 1
ATOM 671 C CA . LEU A 1 90 ? -7.129 12.770 7.120 1.00 78.44 90 LEU A CA 1
ATOM 672 C C . LEU A 1 90 ? -8.657 12.793 7.114 1.00 78.44 90 LEU A C 1
ATOM 674 O O . LEU A 1 90 ? -9.268 13.011 8.158 1.00 78.44 90 LEU A O 1
ATOM 678 N N . GLY A 1 91 ? -9.280 12.585 5.953 1.00 81.00 91 GLY A N 1
ATOM 679 C CA . GLY A 1 91 ? -10.732 12.684 5.796 1.00 81.00 91 GLY A CA 1
ATOM 680 C C . GLY A 1 91 ? -11.478 11.558 6.506 1.00 81.00 91 GLY A C 1
ATOM 681 O O . GLY A 1 91 ? -12.200 11.801 7.474 1.00 81.00 91 GLY A O 1
ATOM 682 N N . ALA A 1 92 ? -11.278 10.323 6.044 1.00 76.38 92 ALA A N 1
ATOM 683 C CA . ALA A 1 92 ? -11.961 9.153 6.587 1.00 76.38 92 ALA A CA 1
ATOM 684 C C . ALA A 1 92 ? -11.597 8.924 8.059 1.00 76.38 92 ALA A C 1
ATOM 686 O O . ALA A 1 92 ? -12.490 8.766 8.889 1.00 76.38 92 ALA A O 1
ATOM 687 N N . LEU A 1 93 ? -10.306 8.988 8.410 1.00 81.12 93 LEU A N 1
ATOM 688 C CA . LEU A 1 93 ? -9.860 8.796 9.793 1.00 81.12 93 LEU A CA 1
ATOM 689 C C . LEU A 1 93 ? -10.531 9.771 10.769 1.00 81.12 93 LEU A C 1
ATOM 691 O O . LEU A 1 93 ? -10.943 9.365 11.853 1.00 81.12 93 LEU A O 1
ATOM 695 N N . ARG A 1 94 ? -10.687 11.046 10.388 1.00 78.19 94 ARG A N 1
ATOM 696 C CA . ARG A 1 94 ? -11.360 12.045 11.229 1.00 78.19 94 ARG A CA 1
ATOM 697 C C . ARG A 1 94 ? -12.820 11.687 11.494 1.00 78.19 94 ARG A C 1
ATOM 699 O O . ARG A 1 94 ? -13.308 11.934 12.594 1.00 78.19 94 ARG A O 1
ATOM 706 N N . GLU A 1 95 ? -13.514 11.143 10.504 1.00 76.44 95 GLU A N 1
ATOM 707 C CA . GLU A 1 95 ? -14.921 10.771 10.646 1.00 76.44 95 GLU A CA 1
ATOM 708 C C . GLU A 1 95 ? -15.086 9.529 11.533 1.00 76.44 95 GLU A C 1
ATOM 710 O O . GLU A 1 95 ? -15.873 9.548 12.477 1.00 76.44 95 GLU A O 1
ATOM 715 N N . TYR A 1 96 ? -14.260 8.499 11.329 1.00 75.50 96 TYR A N 1
ATOM 716 C CA . TYR A 1 96 ? -14.255 7.311 12.192 1.00 75.50 96 TYR A CA 1
ATOM 717 C C . TYR A 1 96 ? -13.815 7.619 13.627 1.00 75.50 96 TYR A C 1
ATOM 719 O O . TYR A 1 96 ? -14.351 7.039 14.573 1.00 75.50 96 TYR A O 1
ATOM 727 N N . TRP A 1 97 ? -12.893 8.571 13.808 1.00 76.81 97 TRP A N 1
ATOM 728 C CA . TRP A 1 97 ? -12.511 9.050 15.134 1.00 76.81 97 TRP A CA 1
ATOM 729 C C . TRP A 1 97 ? -13.716 9.651 15.863 1.00 76.81 97 TRP A C 1
ATOM 731 O O . TRP A 1 97 ? -13.989 9.281 17.003 1.00 76.81 97 TRP A O 1
ATOM 741 N N . LYS A 1 98 ? -14.494 10.519 15.207 1.00 76.00 98 LYS A N 1
ATOM 742 C CA . LYS A 1 98 ? -15.693 11.108 15.825 1.00 76.00 98 LYS A CA 1
ATOM 743 C C . LYS A 1 98 ? -16.722 10.066 16.259 1.00 76.00 98 LYS A C 1
ATOM 745 O O . LYS A 1 98 ? -17.430 10.298 17.232 1.00 76.00 98 LYS A O 1
ATOM 750 N N . GLN A 1 99 ? -16.798 8.941 15.553 1.00 76.94 99 GLN A N 1
ATOM 751 C CA . GLN A 1 99 ? -17.732 7.852 15.850 1.00 76.94 99 GLN A CA 1
ATOM 752 C C . GLN A 1 99 ? -17.191 6.850 16.885 1.00 76.94 99 GLN A C 1
ATOM 754 O O . GLN A 1 99 ? -17.881 5.891 17.218 1.00 76.94 99 GLN A O 1
ATOM 759 N N . GLY A 1 100 ? -15.969 7.046 17.400 1.00 73.12 100 GLY A N 1
ATOM 760 C CA . GLY A 1 100 ? -15.360 6.162 18.400 1.00 73.12 100 GLY A CA 1
ATOM 761 C C . GLY A 1 100 ? -15.006 4.765 17.879 1.00 73.12 100 GLY A C 1
ATOM 762 O O . GLY A 1 100 ? -14.700 3.883 18.673 1.00 73.12 100 GLY A O 1
ATOM 763 N N . GLN A 1 101 ? -15.024 4.551 16.560 1.00 73.44 101 GLN A N 1
ATOM 764 C CA . GLN A 1 101 ? -14.793 3.244 15.929 1.00 73.44 101 GLN A CA 1
ATOM 765 C C . GLN A 1 101 ? -13.325 3.002 15.553 1.00 73.44 101 GLN A C 1
ATOM 767 O O . GLN A 1 101 ? -13.020 2.293 14.595 1.00 73.44 101 GLN A O 1
ATOM 772 N N . VAL A 1 102 ? -12.397 3.617 16.280 1.00 73.00 102 VAL A N 1
ATOM 773 C CA . VAL A 1 102 ? -10.964 3.471 16.030 1.00 73.00 102 VAL A CA 1
ATOM 774 C C . VAL A 1 102 ? -10.335 2.837 17.263 1.00 73.00 102 VAL A C 1
ATOM 776 O O . VAL A 1 102 ? -10.482 3.330 18.375 1.00 73.00 102 VAL A O 1
ATOM 779 N N . ASP A 1 103 ? -9.634 1.724 17.075 1.00 78.38 103 ASP A N 1
ATOM 780 C CA . ASP A 1 103 ? -8.752 1.173 18.100 1.00 78.38 103 ASP A CA 1
ATOM 781 C C . ASP A 1 103 ? -7.364 1.792 17.902 1.00 78.38 103 ASP A C 1
ATOM 783 O O . ASP A 1 103 ? -6.658 1.477 16.941 1.00 78.38 103 ASP A O 1
ATOM 787 N N . TRP A 1 104 ? -6.978 2.710 18.791 1.00 77.56 104 TRP A N 1
ATOM 788 C CA . TRP A 1 104 ? -5.691 3.407 18.701 1.00 77.56 104 TRP A CA 1
ATOM 789 C C . TRP A 1 104 ? -4.506 2.469 18.880 1.00 77.56 104 TRP A C 1
ATOM 791 O O . TRP A 1 104 ? -3.462 2.685 18.268 1.00 77.56 104 TRP A O 1
ATOM 801 N N . HIS A 1 105 ? -4.645 1.435 19.704 1.00 74.50 105 HIS A N 1
ATOM 802 C CA . HIS A 1 105 ? -3.532 0.558 20.024 1.00 74.50 105 HIS A CA 1
ATOM 803 C C . HIS A 1 105 ? -3.253 -0.366 18.838 1.00 74.50 105 HIS A C 1
ATOM 805 O O . HIS A 1 105 ? -2.145 -0.368 18.299 1.00 74.50 105 HIS A O 1
ATOM 811 N N . ALA A 1 106 ? -4.285 -1.049 18.339 1.00 73.94 106 ALA A N 1
ATOM 812 C CA . ALA A 1 106 ? -4.174 -1.850 17.124 1.00 73.94 106 ALA A CA 1
ATOM 813 C C . ALA A 1 106 ? -3.795 -0.987 15.907 1.00 73.94 106 ALA A C 1
ATOM 815 O O . ALA A 1 106 ? -2.934 -1.375 15.114 1.00 73.94 106 ALA A O 1
ATOM 816 N N . GLY A 1 107 ? -4.389 0.204 15.786 1.00 80.44 107 GLY A N 1
ATOM 817 C CA . GLY A 1 107 ? -4.149 1.135 14.686 1.00 80.44 107 GLY A CA 1
ATOM 818 C C . GLY A 1 107 ? -2.703 1.620 14.613 1.00 80.44 107 GLY A C 1
ATOM 819 O O . GLY A 1 107 ? -2.099 1.555 13.546 1.00 80.44 107 GLY A O 1
ATOM 820 N N . ILE A 1 108 ? -2.115 2.049 15.735 1.00 83.88 108 ILE A N 1
ATOM 821 C CA . ILE A 1 108 ? -0.730 2.543 15.774 1.00 83.88 108 ILE A CA 1
ATOM 822 C C . ILE A 1 108 ? 0.265 1.416 15.496 1.00 83.88 108 ILE A C 1
ATOM 824 O O . ILE A 1 108 ? 1.186 1.606 14.703 1.00 83.88 108 ILE A O 1
ATOM 828 N N . LEU A 1 109 ? 0.086 0.236 16.098 1.00 82.00 109 LEU A N 1
ATOM 829 C CA . LEU A 1 109 ? 0.990 -0.888 15.845 1.00 82.00 109 LEU A CA 1
ATOM 830 C C . LEU A 1 109 ? 0.942 -1.345 14.389 1.00 82.00 109 LEU A C 1
ATOM 832 O O . LEU A 1 109 ? 1.986 -1.596 13.783 1.00 82.00 109 LEU A O 1
ATOM 836 N N . CYS A 1 110 ? -0.261 -1.419 13.819 1.00 81.56 110 CYS A N 1
ATOM 837 C CA . CYS A 1 110 ? -0.434 -1.775 12.421 1.00 81.56 110 CYS A CA 1
ATOM 838 C C . CYS A 1 110 ? 0.154 -0.693 11.506 1.00 81.56 110 CYS A C 1
ATOM 840 O O . CYS A 1 110 ? 0.867 -1.024 10.566 1.00 81.56 110 CYS A O 1
ATOM 842 N N . ALA A 1 111 ? -0.054 0.592 11.818 1.00 83.88 111 ALA A N 1
ATOM 843 C CA . ALA A 1 111 ? 0.513 1.710 11.066 1.00 83.88 111 ALA A CA 1
ATOM 844 C C . ALA A 1 111 ? 2.047 1.714 11.095 1.00 83.88 111 ALA A C 1
ATOM 846 O O . ALA A 1 111 ? 2.672 1.938 10.062 1.00 83.88 111 ALA A O 1
ATOM 847 N N . LEU A 1 112 ? 2.663 1.419 12.244 1.00 86.88 112 LEU A N 1
ATOM 848 C CA . LEU A 1 112 ? 4.116 1.291 12.356 1.00 86.88 112 LEU A CA 1
ATOM 849 C C . LEU A 1 112 ? 4.630 0.118 11.523 1.00 86.88 112 LEU A C 1
ATOM 851 O O . LEU A 1 112 ? 5.520 0.307 10.695 1.00 86.88 112 LEU A O 1
ATOM 855 N N . GLY A 1 113 ? 4.041 -1.072 11.681 1.00 86.88 113 GLY A N 1
ATOM 856 C CA . GLY A 1 113 ? 4.387 -2.232 10.858 1.00 86.88 113 GLY A CA 1
ATOM 857 C C . GLY A 1 113 ? 4.247 -1.921 9.368 1.00 86.88 113 GLY A C 1
ATOM 858 O O . GLY A 1 113 ? 5.156 -2.193 8.585 1.00 86.88 113 GLY A O 1
ATOM 859 N N . MET A 1 114 ? 3.155 -1.258 8.992 1.00 84.75 114 MET A N 1
ATOM 860 C CA . MET A 1 114 ? 2.863 -0.870 7.619 1.00 84.75 114 MET A CA 1
ATOM 861 C C . MET A 1 114 ? 3.858 0.152 7.077 1.00 84.75 114 MET A C 1
ATOM 863 O O . MET A 1 114 ? 4.269 0.025 5.929 1.00 84.75 114 MET A O 1
ATOM 867 N N . LEU A 1 115 ? 4.292 1.120 7.885 1.00 86.44 115 LEU A N 1
ATOM 868 C CA . LEU A 1 115 ? 5.291 2.111 7.497 1.00 86.44 115 LEU A CA 1
ATOM 869 C C . LEU A 1 115 ? 6.631 1.442 7.166 1.00 86.44 115 LEU A C 1
ATOM 871 O O . LEU A 1 115 ? 7.179 1.662 6.085 1.00 86.44 115 LEU A O 1
ATOM 875 N N . PHE A 1 116 ? 7.131 0.584 8.060 1.00 89.31 116 PHE A N 1
ATOM 876 C CA . PHE A 1 116 ? 8.388 -0.138 7.839 1.00 89.31 116 PHE A CA 1
ATOM 877 C C . PHE A 1 116 ? 8.281 -1.127 6.680 1.00 89.31 116 PHE A C 1
ATOM 879 O O . PHE A 1 116 ? 9.178 -1.198 5.839 1.00 89.31 116 PHE A O 1
ATOM 886 N N . GLY A 1 117 ? 7.166 -1.854 6.606 1.00 86.12 117 GLY A N 1
ATOM 887 C CA . GLY A 1 117 ? 6.893 -2.786 5.525 1.00 86.12 117 GLY A CA 1
ATOM 888 C C . GLY A 1 117 ? 6.828 -2.080 4.176 1.00 86.12 117 GLY A C 1
ATOM 889 O O . GLY A 1 117 ? 7.504 -2.495 3.242 1.00 86.12 117 GLY A O 1
ATOM 890 N N . ALA A 1 118 ? 6.078 -0.983 4.069 1.00 85.81 118 ALA A N 1
ATOM 891 C CA . ALA A 1 118 ? 5.930 -0.238 2.823 1.00 85.81 118 ALA A CA 1
ATOM 892 C C . ALA A 1 118 ? 7.249 0.381 2.371 1.00 85.81 118 ALA A C 1
ATOM 894 O O . ALA A 1 118 ? 7.580 0.313 1.188 1.00 85.81 118 ALA A O 1
ATOM 895 N N . TYR A 1 119 ? 8.035 0.908 3.309 1.00 87.50 119 TYR A N 1
ATOM 896 C CA . TYR A 1 119 ? 9.368 1.411 3.011 1.00 87.50 119 TYR A CA 1
ATOM 897 C C . TYR A 1 119 ? 10.274 0.303 2.453 1.00 87.50 119 TYR A C 1
ATOM 899 O O . TYR A 1 119 ? 10.812 0.449 1.354 1.00 87.50 119 TYR A O 1
ATOM 907 N N . ALA A 1 120 ? 10.361 -0.843 3.136 1.00 87.06 120 ALA A N 1
ATOM 908 C CA . ALA A 1 120 ? 11.143 -1.989 2.670 1.00 87.06 120 ALA A CA 1
ATOM 909 C C . ALA A 1 120 ? 10.640 -2.539 1.322 1.00 87.06 120 ALA A C 1
ATOM 911 O O . ALA A 1 120 ? 11.434 -2.810 0.424 1.00 87.06 120 ALA A O 1
ATOM 912 N N . GLY A 1 121 ? 9.322 -2.653 1.150 1.00 84.31 121 GLY A N 1
ATOM 913 C CA . GLY A 1 121 ? 8.690 -3.098 -0.091 1.00 84.31 121 GLY A CA 1
ATOM 914 C C . GLY A 1 121 ? 8.984 -2.163 -1.263 1.00 84.31 121 GLY A C 1
ATOM 915 O O . GLY A 1 121 ? 9.303 -2.637 -2.349 1.00 84.31 121 GLY A O 1
ATOM 916 N N . SER A 1 122 ? 8.962 -0.846 -1.035 1.00 84.69 122 SER A N 1
ATOM 917 C CA . SER A 1 122 ? 9.284 0.144 -2.070 1.00 84.69 122 SER A CA 1
ATOM 918 C C . SER A 1 122 ? 10.752 0.090 -2.495 1.00 84.69 122 SER A C 1
ATOM 920 O O . SER A 1 122 ? 11.045 0.158 -3.685 1.00 84.69 122 SER A O 1
ATOM 922 N N . LEU A 1 123 ? 11.675 -0.133 -1.552 1.00 87.06 123 LEU A N 1
ATOM 923 C CA . LEU A 1 123 ? 13.100 -0.314 -1.847 1.00 87.06 123 LEU A CA 1
ATOM 924 C C . LEU A 1 123 ? 13.351 -1.528 -2.744 1.00 87.06 123 LEU A C 1
ATOM 926 O O . LEU A 1 123 ? 14.222 -1.482 -3.608 1.00 87.06 123 LEU A O 1
ATOM 930 N N . ILE A 1 124 ? 12.576 -2.598 -2.556 1.00 86.19 124 ILE A N 1
ATOM 931 C CA . ILE A 1 124 ? 12.643 -3.802 -3.393 1.00 86.19 124 ILE A CA 1
ATOM 932 C C . ILE A 1 124 ? 11.973 -3.564 -4.755 1.00 86.19 124 ILE A C 1
ATOM 934 O O . ILE A 1 124 ? 12.419 -4.125 -5.753 1.00 86.19 124 ILE A O 1
ATOM 938 N N . ALA A 1 125 ? 10.931 -2.731 -4.814 1.00 83.44 125 ALA A N 1
ATOM 939 C CA . ALA A 1 125 ? 10.189 -2.429 -6.037 1.00 83.44 125 ALA A CA 1
ATOM 940 C C . ALA A 1 125 ? 10.973 -1.549 -7.021 1.00 83.44 125 ALA A C 1
ATOM 942 O O . ALA A 1 125 ? 10.995 -1.841 -8.210 1.00 83.44 125 ALA A O 1
ATOM 943 N N . LEU A 1 126 ? 11.636 -0.499 -6.525 1.00 83.31 126 LEU A N 1
ATOM 944 C CA . LEU A 1 126 ? 12.351 0.501 -7.330 1.00 83.31 126 LEU A CA 1
ATOM 945 C C . LEU A 1 126 ? 13.377 -0.059 -8.340 1.00 83.31 126 LEU A C 1
ATOM 947 O O . LEU A 1 126 ? 13.458 0.484 -9.441 1.00 83.31 126 LEU A O 1
ATOM 951 N N . PRO A 1 127 ? 14.180 -1.097 -8.028 1.00 87.88 127 PRO A N 1
ATOM 952 C CA . PRO A 1 127 ? 15.112 -1.674 -8.998 1.00 87.88 127 PRO A CA 1
ATOM 953 C C . PRO A 1 127 ? 14.452 -2.610 -10.028 1.00 87.88 127 PRO A C 1
ATOM 955 O O . PRO A 1 127 ? 15.128 -3.057 -10.956 1.00 87.88 127 PRO A O 1
ATOM 958 N N . ILE A 1 128 ? 13.167 -2.953 -9.887 1.00 86.12 128 ILE A N 1
ATOM 959 C CA . ILE A 1 128 ? 12.474 -3.884 -10.787 1.00 86.12 128 ILE A CA 1
ATOM 960 C C . ILE A 1 128 ? 11.957 -3.114 -12.012 1.00 86.12 128 ILE A C 1
ATOM 962 O O . ILE A 1 128 ? 11.278 -2.108 -11.860 1.00 86.12 128 ILE A O 1
ATOM 966 N N . PRO A 1 129 ? 12.195 -3.576 -13.253 1.00 86.75 129 PRO A N 1
ATOM 967 C CA . PRO A 1 129 ? 11.685 -2.893 -14.439 1.00 86.75 129 PRO A CA 1
ATOM 968 C C . PRO A 1 129 ? 10.148 -2.877 -14.482 1.00 86.75 129 PRO A C 1
ATOM 970 O O . PRO A 1 129 ? 9.494 -3.871 -14.153 1.00 86.75 129 PRO A O 1
ATOM 973 N N . SER A 1 130 ? 9.566 -1.777 -14.978 1.00 81.19 130 SER A N 1
ATOM 974 C CA . SER A 1 130 ? 8.114 -1.513 -14.962 1.00 81.19 130 SER A CA 1
ATOM 975 C C . SER A 1 130 ? 7.275 -2.646 -15.551 1.00 81.19 130 SER A C 1
ATOM 977 O O . SER A 1 130 ? 6.216 -2.976 -15.022 1.00 81.19 130 SER A O 1
ATOM 979 N N . ARG A 1 131 ? 7.772 -3.308 -16.604 1.00 83.19 131 ARG A N 1
ATOM 980 C CA . ARG A 1 131 ? 7.108 -4.456 -17.240 1.00 83.19 131 ARG A CA 1
ATOM 981 C C . ARG A 1 131 ? 6.930 -5.637 -16.282 1.00 83.19 131 ARG A C 1
ATOM 983 O O . ARG A 1 131 ? 5.879 -6.275 -16.274 1.00 83.19 131 ARG A O 1
ATOM 990 N N . ASN A 1 132 ? 7.942 -5.926 -15.468 1.00 86.19 132 ASN A N 1
ATOM 991 C CA . ASN A 1 132 ? 7.892 -7.012 -14.492 1.00 86.19 132 ASN A CA 1
ATOM 992 C C . ASN A 1 132 ? 6.977 -6.644 -13.325 1.00 86.19 132 ASN A C 1
ATOM 994 O O . ASN A 1 132 ? 6.223 -7.492 -12.855 1.00 86.19 132 ASN A O 1
ATOM 998 N N . LEU A 1 133 ? 6.997 -5.380 -12.900 1.00 83.00 133 LEU A N 1
ATOM 999 C CA . LEU A 1 133 ? 6.145 -4.893 -11.820 1.00 83.00 133 LEU A CA 1
ATOM 1000 C C . LEU A 1 133 ? 4.660 -4.897 -12.220 1.00 83.00 133 LEU A C 1
ATOM 1002 O O . LEU A 1 133 ? 3.810 -5.324 -11.440 1.00 83.00 133 LEU A O 1
ATOM 1006 N N . GLN A 1 134 ? 4.355 -4.529 -13.468 1.00 81.94 134 GLN A N 1
ATOM 1007 C CA . GLN A 1 134 ? 3.016 -4.639 -14.050 1.00 81.94 134 GLN A CA 1
ATOM 1008 C C . GLN A 1 134 ? 2.540 -6.103 -14.099 1.00 81.94 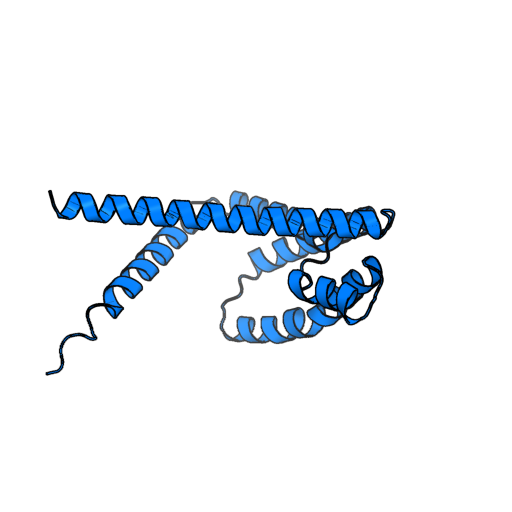134 GLN A C 1
ATOM 1010 O O . GLN A 1 134 ? 1.399 -6.395 -13.739 1.00 81.94 134 GLN A O 1
ATOM 1015 N N . GLY A 1 135 ? 3.420 -7.037 -14.482 1.00 84.00 135 GLY A N 1
ATOM 1016 C CA . GLY A 1 135 ? 3.128 -8.474 -14.465 1.00 84.00 135 GLY A CA 1
ATOM 1017 C C . GLY A 1 135 ? 2.891 -9.027 -13.055 1.00 84.00 135 GLY A C 1
ATOM 1018 O O . GLY A 1 135 ? 1.937 -9.776 -12.838 1.00 84.00 135 GLY A O 1
ATOM 1019 N N . LEU A 1 136 ? 3.712 -8.619 -12.082 1.00 85.62 136 LEU A N 1
ATOM 1020 C CA . LEU A 1 136 ? 3.576 -9.008 -10.676 1.00 85.62 136 LEU A CA 1
ATOM 1021 C C . LEU A 1 136 ? 2.247 -8.514 -10.092 1.00 85.62 136 LEU A C 1
ATOM 1023 O O . LEU A 1 136 ? 1.523 -9.277 -9.452 1.00 85.62 136 LEU A O 1
ATOM 1027 N N . PHE A 1 137 ? 1.898 -7.260 -10.374 1.00 82.44 137 PHE A N 1
ATOM 1028 C CA . PHE A 1 137 ? 0.632 -6.664 -9.972 1.00 82.44 137 PHE A CA 1
ATOM 1029 C C . PHE A 1 137 ? -0.569 -7.380 -10.604 1.00 82.44 137 PHE A C 1
ATOM 1031 O O . PHE A 1 137 ? -1.513 -7.732 -9.901 1.00 82.44 137 PHE A O 1
ATOM 1038 N N . GLY A 1 138 ? -0.516 -7.684 -11.905 1.00 82.94 138 GLY A N 1
ATOM 1039 C CA . GLY A 1 138 ? -1.563 -8.454 -12.584 1.00 82.94 138 GLY A CA 1
ATOM 1040 C C . GLY A 1 138 ? -1.751 -9.857 -11.996 1.00 82.94 138 GLY A C 1
ATOM 1041 O O . GLY A 1 138 ? -2.879 -10.268 -11.726 1.00 82.94 138 GLY A O 1
ATOM 1042 N N . CYS A 1 139 ? -0.654 -10.571 -11.727 1.00 87.00 139 CYS A N 1
ATOM 1043 C CA . CYS A 1 139 ? -0.688 -11.884 -11.077 1.00 87.00 139 CYS A CA 1
ATOM 1044 C C . CYS A 1 139 ? -1.322 -11.809 -9.680 1.00 87.00 139 CYS A C 1
ATOM 1046 O O . CYS A 1 139 ? -2.186 -12.619 -9.340 1.00 87.00 139 CYS A O 1
ATOM 1048 N N . PHE A 1 140 ? -0.954 -10.792 -8.896 1.00 84.50 140 PHE A N 1
ATOM 1049 C CA . PHE A 1 140 ? -1.548 -10.542 -7.587 1.00 84.50 140 PHE A CA 1
ATOM 1050 C C . PHE A 1 140 ? -3.065 -10.315 -7.673 1.00 84.50 140 PHE A C 1
ATOM 1052 O O . PHE A 1 140 ? -3.811 -10.914 -6.900 1.00 84.50 140 PHE A O 1
ATOM 1059 N N . LEU A 1 141 ? -3.539 -9.503 -8.625 1.00 83.19 141 LEU A N 1
ATOM 1060 C CA . LEU A 1 141 ? -4.973 -9.253 -8.804 1.00 83.19 141 LEU A CA 1
ATOM 1061 C C . LEU A 1 141 ? -5.742 -10.520 -9.194 1.00 83.19 141 LEU A C 1
ATOM 1063 O O . LEU A 1 141 ? -6.823 -10.764 -8.658 1.00 83.19 141 LEU A O 1
ATOM 1067 N N . LEU A 1 142 ? -5.178 -11.349 -10.076 1.00 86.75 142 LEU A N 1
ATOM 1068 C CA . LEU A 1 142 ? -5.773 -12.637 -10.440 1.00 86.75 142 LEU A CA 1
ATOM 1069 C C . LEU A 1 142 ? -5.854 -13.577 -9.236 1.00 86.75 142 LEU A C 1
ATOM 1071 O O . LEU A 1 142 ? -6.898 -14.185 -9.004 1.00 86.75 142 LEU A O 1
ATOM 1075 N N . LEU A 1 143 ? -4.784 -13.666 -8.443 1.00 86.00 143 LEU A N 1
ATOM 1076 C CA . LEU A 1 143 ? -4.759 -14.485 -7.235 1.00 86.00 143 LEU A CA 1
ATOM 1077 C C . LEU A 1 143 ? -5.781 -13.993 -6.203 1.00 86.00 143 LEU A C 1
ATOM 1079 O O . LEU A 1 143 ? -6.527 -14.799 -5.652 1.00 86.00 143 LEU A O 1
ATOM 1083 N N . ALA A 1 144 ? -5.844 -12.683 -5.960 1.00 77.75 144 ALA A N 1
ATOM 1084 C CA . ALA A 1 144 ? -6.803 -12.080 -5.040 1.00 77.75 144 ALA A CA 1
ATOM 1085 C C . ALA A 1 144 ? -8.249 -12.339 -5.489 1.00 77.75 144 ALA A C 1
ATOM 1087 O O . ALA A 1 144 ? -9.075 -12.778 -4.687 1.00 77.75 144 ALA A O 1
ATOM 1088 N N . GLY A 1 145 ? -8.539 -12.147 -6.779 1.00 82.88 145 GLY A N 1
ATOM 1089 C CA . GLY A 1 145 ? -9.841 -12.462 -7.366 1.00 82.88 145 GLY A CA 1
ATOM 1090 C C . GLY A 1 145 ? -10.195 -13.945 -7.236 1.00 82.88 145 GLY A C 1
ATOM 1091 O O . GLY A 1 145 ? -11.304 -14.285 -6.828 1.00 82.88 145 GLY A O 1
ATOM 1092 N N . PHE A 1 146 ? -9.240 -14.837 -7.497 1.00 87.56 146 PHE A N 1
ATOM 1093 C CA . PHE A 1 146 ? -9.428 -16.281 -7.365 1.00 87.56 146 PHE A CA 1
ATOM 1094 C C . PHE A 1 146 ? -9.659 -16.724 -5.913 1.00 87.56 146 PHE A C 1
ATOM 1096 O O . PHE A 1 146 ? -10.526 -17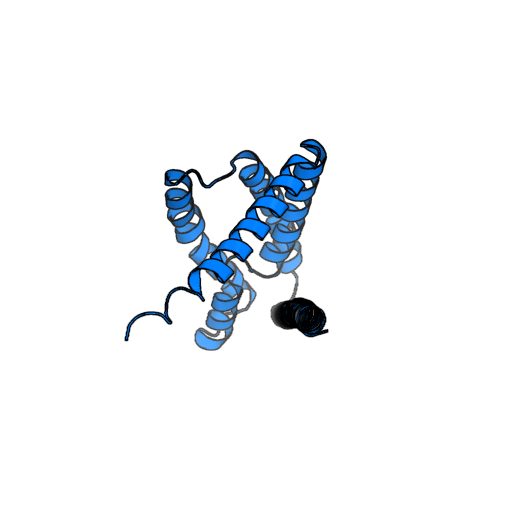.556 -5.646 1.00 87.56 146 PHE A O 1
ATOM 1103 N N . LEU A 1 147 ? -8.914 -16.166 -4.956 1.00 82.19 147 LEU A N 1
ATOM 1104 C CA . LEU A 1 147 ? -9.093 -16.445 -3.530 1.00 82.19 147 LEU A CA 1
ATOM 1105 C C . LEU A 1 147 ? -10.469 -15.988 -3.040 1.00 82.19 147 LEU A C 1
ATOM 1107 O O . LEU A 1 147 ? -11.146 -16.741 -2.336 1.00 82.19 147 LEU A O 1
ATOM 1111 N N . LEU A 1 148 ? -10.901 -14.791 -3.446 1.00 75.75 148 LEU A N 1
ATOM 1112 C CA . LEU A 1 148 ? -12.243 -14.290 -3.151 1.00 75.75 148 LEU A CA 1
ATOM 1113 C C . LEU A 1 148 ? -13.313 -15.211 -3.742 1.00 75.75 148 LEU A C 1
ATOM 1115 O O . LEU A 1 148 ? -14.215 -15.629 -3.018 1.00 75.75 148 LEU A O 1
ATOM 1119 N N . TRP A 1 149 ? -13.158 -15.617 -5.004 1.00 83.75 149 TRP A N 1
ATOM 1120 C CA . TRP A 1 149 ? -14.060 -16.559 -5.667 1.00 83.75 149 TRP A CA 1
ATOM 1121 C C . TRP A 1 149 ? -14.160 -17.897 -4.925 1.00 83.75 149 TRP A C 1
ATOM 1123 O O . TRP A 1 149 ? -15.256 -18.407 -4.691 1.00 83.75 149 TRP A O 1
ATOM 1133 N N . ARG A 1 150 ? -13.024 -18.463 -4.497 1.00 80.94 150 ARG A N 1
ATOM 1134 C CA . ARG A 1 150 ? -13.007 -19.703 -3.707 1.00 80.94 150 ARG A CA 1
ATOM 1135 C C . ARG A 1 150 ? -13.700 -19.542 -2.360 1.00 80.94 150 ARG A C 1
ATOM 1137 O O . ARG A 1 150 ? -14.394 -20.467 -1.947 1.00 80.94 150 ARG A O 1
ATOM 1144 N N . LYS A 1 151 ? -13.536 -18.402 -1.683 1.00 67.12 151 LYS A N 1
ATOM 1145 C CA . LYS A 1 151 ? -14.211 -18.145 -0.404 1.00 67.12 151 LYS A CA 1
ATOM 1146 C C . LYS A 1 151 ? -15.733 -18.128 -0.575 1.00 67.12 151 LYS A C 1
ATOM 1148 O O . LYS A 1 151 ? -16.429 -18.765 0.208 1.00 67.12 151 LYS A O 1
ATOM 1153 N N . THR A 1 152 ? -16.237 -17.523 -1.651 1.00 68.56 152 THR A N 1
ATOM 1154 C CA . THR A 1 152 ? -17.674 -17.519 -1.975 1.00 68.56 152 THR A CA 1
ATOM 1155 C C . THR A 1 152 ? -18.249 -18.936 -2.130 1.00 68.56 152 THR A C 1
ATOM 1157 O O . THR A 1 152 ? -19.366 -19.203 -1.691 1.00 68.56 152 THR A O 1
ATOM 1160 N N . GLN A 1 153 ? -17.487 -19.887 -2.677 1.00 57.97 153 GLN A N 1
ATOM 1161 C CA . GLN A 1 153 ? -17.942 -21.277 -2.847 1.00 57.97 153 GLN A CA 1
ATOM 1162 C C . GLN A 1 153 ? -18.065 -22.044 -1.513 1.00 57.97 153 GLN A C 1
ATOM 1164 O O . GLN A 1 153 ? -18.907 -22.936 -1.373 1.00 57.97 153 GLN A O 1
ATOM 1169 N N . ILE A 1 154 ? -17.262 -21.681 -0.507 1.00 56.84 154 ILE A N 1
ATOM 1170 C CA . ILE A 1 154 ? -17.277 -22.325 0.816 1.00 56.84 154 ILE A CA 1
ATOM 1171 C C . ILE A 1 154 ? -18.536 -21.922 1.593 1.00 56.84 154 ILE A C 1
ATOM 1173 O O . ILE A 1 154 ? -19.219 -22.785 2.145 1.00 56.84 154 ILE A O 1
ATOM 1177 N N . ASP A 1 155 ? -18.904 -20.641 1.561 1.00 52.47 155 ASP A N 1
ATOM 1178 C CA . ASP A 1 155 ? -20.094 -20.139 2.262 1.00 52.47 155 ASP A CA 1
ATOM 1179 C C . ASP A 1 155 ? -21.398 -20.697 1.662 1.00 52.47 155 ASP A C 1
ATOM 1181 O O . ASP A 1 155 ? -22.374 -20.944 2.374 1.00 52.47 155 ASP A O 1
ATOM 1185 N N . THR A 1 156 ? -21.393 -20.973 0.354 1.00 51.34 156 THR A N 1
ATOM 1186 C CA . THR A 1 156 ? -22.537 -21.566 -0.356 1.00 51.34 156 THR A CA 1
ATOM 1187 C C . THR A 1 156 ? -22.720 -23.049 -0.006 1.00 51.34 156 THR A C 1
ATOM 1189 O O . THR A 1 156 ? -23.847 -23.519 0.140 1.00 51.34 156 THR A O 1
ATOM 1192 N N . SER A 1 157 ? -21.622 -23.777 0.224 1.00 46.66 157 SER A N 1
ATOM 1193 C CA . SER A 1 157 ? -21.649 -25.202 0.596 1.00 46.66 157 SER A CA 1
ATOM 1194 C C . SER A 1 157 ? -22.174 -25.434 2.021 1.00 46.66 157 SER A C 1
ATOM 1196 O O . SER A 1 157 ? -22.871 -26.413 2.277 1.00 46.66 157 SER A O 1
ATOM 1198 N N . VAL A 1 158 ? -21.902 -24.506 2.947 1.00 54.84 158 VAL A N 1
ATOM 1199 C CA . VAL A 1 158 ? -22.420 -24.552 4.330 1.00 54.84 158 VAL A CA 1
ATOM 1200 C C . VAL A 1 158 ? -23.896 -24.130 4.402 1.00 54.84 158 VAL A C 1
ATOM 1202 O O . VAL A 1 158 ? -24.642 -24.617 5.249 1.00 54.84 158 VAL A O 1
ATOM 1205 N N . ALA A 1 159 ? -24.357 -23.256 3.500 1.00 52.59 159 ALA A N 1
ATOM 1206 C CA . ALA A 1 159 ? -25.768 -22.873 3.418 1.00 52.59 159 ALA A CA 1
ATOM 1207 C C . ALA A 1 159 ? -26.668 -23.991 2.852 1.00 52.59 159 ALA A C 1
ATOM 1209 O O . ALA A 1 159 ? -27.843 -24.060 3.214 1.00 52.59 159 ALA A O 1
ATOM 1210 N N . GLY A 1 160 ? -26.123 -24.871 2.002 1.00 48.31 160 GLY A N 1
ATOM 1211 C CA . GLY A 1 160 ? -26.847 -26.009 1.424 1.00 48.31 160 GLY A CA 1
ATOM 1212 C C . GLY A 1 160 ? -27.108 -27.150 2.414 1.00 48.31 160 GLY A C 1
ATOM 1213 O O . GLY A 1 160 ? -28.220 -27.667 2.473 1.00 48.31 160 GLY A O 1
ATOM 1214 N N . SER A 1 161 ? -26.134 -27.495 3.262 1.00 50.00 161 SER A N 1
ATOM 1215 C CA . SER A 1 161 ? -26.272 -28.603 4.225 1.00 50.00 161 SER A CA 1
ATOM 1216 C C . SER A 1 161 ? -27.195 -28.294 5.414 1.00 50.00 161 SER A C 1
ATOM 1218 O O . SER A 1 161 ? -27.726 -29.208 6.040 1.00 50.00 161 SER A O 1
ATOM 1220 N N . GLY A 1 162 ? -27.436 -27.012 5.713 1.00 48.66 162 GLY A N 1
ATOM 1221 C CA . GLY A 1 162 ? -28.362 -26.586 6.769 1.00 48.66 162 GLY A CA 1
ATOM 1222 C C . GLY A 1 162 ? -29.845 -26.623 6.379 1.00 48.66 162 GLY A C 1
ATOM 1223 O O . GLY A 1 162 ? -30.697 -26.589 7.262 1.00 48.66 162 GLY A O 1
ATOM 1224 N N . GLN A 1 163 ? -30.173 -26.683 5.083 1.00 50.31 163 GLN A N 1
ATOM 1225 C CA . GLN A 1 163 ? -31.563 -26.756 4.604 1.00 50.31 163 GLN A CA 1
ATOM 1226 C C . GLN A 1 163 ? -32.033 -28.194 4.347 1.00 50.31 163 GLN A C 1
ATOM 1228 O O . GLN A 1 163 ? -33.231 -28.460 4.427 1.00 50.31 163 GLN A O 1
ATOM 1233 N N . GLU A 1 164 ? -31.111 -29.124 4.087 1.00 50.81 164 GLU A N 1
ATOM 1234 C CA . GLU A 1 164 ? -31.435 -30.543 3.900 1.00 50.81 164 GLU A CA 1
ATOM 1235 C C . GLU A 1 164 ? -31.823 -31.216 5.229 1.00 50.81 164 GLU A C 1
ATOM 1237 O O . GLU A 1 164 ? -32.784 -31.976 5.280 1.00 50.81 164 GLU A O 1
ATOM 1242 N N . ASN A 1 165 ? -31.183 -30.829 6.339 1.00 50.09 165 ASN A N 1
ATOM 1243 C CA . ASN A 1 165 ? -31.427 -31.413 7.667 1.00 50.09 165 ASN A CA 1
ATOM 1244 C C . ASN A 1 165 ? -32.666 -30.851 8.406 1.00 50.09 165 ASN A C 1
ATOM 1246 O O . ASN A 1 165 ? -32.911 -31.192 9.556 1.00 50.09 165 ASN A O 1
ATOM 1250 N N . VAL A 1 166 ? -33.426 -29.950 7.772 1.00 54.12 166 VAL A N 1
ATOM 1251 C CA . VAL A 1 166 ? -34.715 -29.427 8.286 1.00 54.12 166 VAL A CA 1
ATOM 1252 C C . VAL A 1 166 ? -35.901 -30.064 7.543 1.00 54.12 166 VAL A C 1
ATOM 1254 O O . VAL A 1 166 ? -37.055 -29.855 7.907 1.00 54.12 166 VAL A O 1
ATOM 1257 N N . ARG A 1 167 ? -35.631 -30.847 6.490 1.00 48.16 167 ARG A N 1
ATOM 1258 C CA . ARG A 1 167 ? -36.644 -31.531 5.671 1.00 48.16 167 ARG A CA 1
ATOM 1259 C C . ARG A 1 167 ? -36.633 -33.058 5.819 1.00 48.16 167 ARG A C 1
ATOM 1261 O O . ARG A 1 167 ? -37.392 -33.709 5.104 1.00 48.16 167 ARG A O 1
ATOM 1268 N N . ALA A 1 168 ? -35.799 -33.600 6.706 1.00 44.75 168 ALA A N 1
ATOM 1269 C CA . ALA A 1 168 ? -35.738 -35.023 7.041 1.00 44.75 168 ALA A CA 1
ATOM 1270 C C . ALA A 1 168 ? -36.400 -35.298 8.395 1.00 44.75 168 ALA A C 1
ATOM 1272 O O . ALA A 1 168 ? -36.221 -34.462 9.311 1.00 44.75 168 ALA A O 1
#

Secondary structure (DSSP, 8-state):
---SSSHHHHHHHHHHHHHHHHHHHHHHTS-HHHHHHHHHHHHHHHHHHHHHH-TTTHHHHHHHHHHHS---HHHHHHHHHHHHIIIIIIIIHHHHHHTT---HHHHHHHHHHHHHHHHHHHHHHTTS-HHHHHHHHHHHHHHHHHHHHHHHHHHHHHHHHHHHTT--

pLDDT: mean 73.0, std 13.21, range [44.75, 89.31]

Sequence (168 aa):
MRAEGDIAGGARERKIEWFETKYAERYAQASPVTMTFIILLLGLGVGVLVGLLGIGGGVVLVPAMVYLLHMDQHLAQGTSLFILLPPIGLGALREYWKQGQVDWHAGILCALGMLFGAYAGSLIALPIPSRNLQGLFGCFLLLAGFLLWRKTQIDTSVAGSGQENVRA